Protein AF-A0A519V8I1-F1 (afdb_monomer)

Mean predicted aligned error: 12.18 Å

Radius of gyration: 24.88 Å; Cα contacts (8 Å, |Δi|>4): 79; chains: 1; bounding box: 63×45×82 Å

Solvent-accessible surface area (backbone atoms only — not comparable to full-atom values): 9719 Å² total; per-residue (Å²): 136,85,80,78,77,78,74,75,68,92,64,57,70,68,60,53,53,53,51,52,51,49,50,52,42,52,51,50,39,50,47,36,53,48,45,37,69,69,75,34,35,48,67,66,36,19,55,49,50,43,51,53,37,46,73,72,74,40,90,70,53,72,68,58,26,34,53,53,23,45,53,54,34,52,56,40,49,53,53,34,50,54,38,48,53,52,51,49,52,53,52,51,52,49,54,52,52,55,71,74,42,58,78,90,72,26,64,68,54,53,49,52,51,50,52,49,48,60,77,70,43,92,73,86,48,76,70,61,55,53,56,49,50,53,54,50,51,48,52,50,51,53,52,51,51,50,49,51,51,51,52,53,49,50,56,54,45,46,72,73,64,35,59,72,64,60,58,63,67,71,76,116

Nearest PDB structures (foldseek):
  6njs-assembly1_A  TM=4.923E-01  e=2.570E+00  Homo sapiens
  6nuq-assembly1_A  TM=5.399E-01  e=5.119E+00  Homo sapiens

Foldseek 3Di:
DDDPPPPPPPDDPVVVVLVVLLVVLVVLLVVLVVCLVPVLDLVVQLVVQQVVCVVVVHHDDSVVSSVVSVVVSVVSVVVSLVSLVVLVVSLVVVVVVLVVDDPVPRLVVVLVVLVCCVVVDPDPDVVSVVVNVVSVVVVVVVVVSVVVSVVSVVVVVCVVVVVVVVVVVVPD

pLDDT: mean 76.87, std 16.05, range [39.03, 94.69]

Sequence (172 aa):
MQVIRKVSKKNSANIRLWHWLNAIIITGSLLTVLVNATLFDKKENTDFITQELKNAGAVVSNAQAREVAHSFEDKIWDLHVYLGYFLIALFLYRLCLEMFQRTDQKFYNKLKHTFKVYFSVKRKTSANKKDLLIKLLYLLFYGLLFVMAATGMSIKFDEEFGISKSISHSIK

Structure (mmCIF, N/CA/C/O backbone):
data_AF-A0A519V8I1-F1
#
_entry.id   AF-A0A519V8I1-F1
#
loop_
_atom_site.group_PDB
_atom_site.id
_atom_site.ty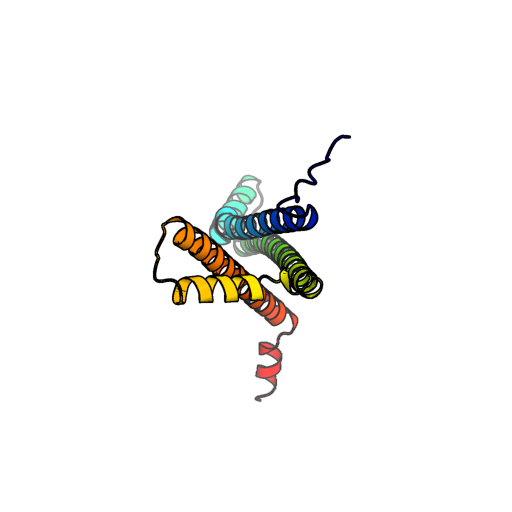pe_symbol
_atom_site.label_atom_id
_atom_site.label_alt_id
_atom_site.label_comp_id
_atom_site.label_asym_id
_atom_site.label_entity_id
_atom_site.label_seq_id
_atom_site.pdbx_PDB_ins_code
_atom_site.Cartn_x
_atom_site.Cartn_y
_atom_site.Cartn_z
_atom_site.occupancy
_atom_site.B_iso_or_equiv
_atom_site.auth_seq_id
_atom_site.auth_comp_id
_atom_site.auth_asym_id
_atom_site.auth_atom_id
_atom_site.pdbx_PDB_model_num
ATOM 1 N N . MET A 1 1 ? 0.979 6.351 -54.342 1.00 39.12 1 MET A N 1
ATOM 2 C CA . MET A 1 1 ? 1.768 5.467 -53.455 1.00 39.12 1 MET A CA 1
ATOM 3 C C . MET A 1 1 ? 1.856 6.126 -52.079 1.00 39.12 1 MET A C 1
ATOM 5 O O . MET A 1 1 ? 2.675 7.012 -51.882 1.00 39.12 1 MET A O 1
ATOM 9 N N . GLN A 1 2 ? 0.925 5.814 -51.170 1.00 39.03 2 GLN A N 1
ATOM 10 C CA . GLN A 1 2 ? 0.892 6.438 -49.842 1.00 39.03 2 GLN A CA 1
ATOM 11 C C . GLN A 1 2 ? 1.872 5.724 -48.909 1.00 39.03 2 GLN A C 1
ATOM 13 O O . GLN A 1 2 ? 1.688 4.560 -48.561 1.00 39.03 2 GLN A O 1
ATOM 18 N N . VAL A 1 3 ? 2.928 6.431 -48.512 1.00 49.66 3 VAL A N 1
ATOM 19 C CA . VAL A 1 3 ? 3.856 5.986 -47.472 1.00 49.66 3 VAL A CA 1
ATOM 20 C C . VAL A 1 3 ? 3.131 6.113 -46.135 1.00 49.66 3 VAL A C 1
ATOM 22 O O . VAL A 1 3 ? 3.089 7.185 -45.532 1.00 49.66 3 VAL A O 1
ATOM 25 N N . ILE A 1 4 ? 2.526 5.017 -45.675 1.00 51.28 4 ILE A N 1
ATOM 26 C CA . ILE A 1 4 ? 1.960 4.925 -44.330 1.00 51.28 4 ILE A CA 1
ATOM 27 C C . ILE A 1 4 ? 3.130 5.042 -43.347 1.00 51.28 4 ILE A C 1
ATOM 29 O O . ILE A 1 4 ? 3.836 4.072 -43.065 1.00 51.28 4 ILE A O 1
ATOM 33 N N . ARG A 1 5 ? 3.358 6.249 -42.815 1.00 46.44 5 ARG A N 1
ATOM 34 C CA . ARG A 1 5 ? 4.210 6.447 -41.640 1.00 46.44 5 ARG A CA 1
ATOM 35 C C . ARG A 1 5 ? 3.585 5.655 -40.496 1.00 46.44 5 ARG A C 1
ATOM 37 O O . ARG A 1 5 ? 2.624 6.099 -39.874 1.00 46.44 5 ARG A O 1
ATOM 44 N N . LYS A 1 6 ? 4.140 4.478 -40.208 1.00 47.03 6 LYS A N 1
ATOM 45 C CA . LYS A 1 6 ? 3.843 3.716 -38.995 1.00 47.03 6 LYS A CA 1
ATOM 46 C C . LYS A 1 6 ? 4.318 4.554 -37.810 1.00 47.03 6 LYS A C 1
ATOM 48 O O . LYS A 1 6 ? 5.480 4.492 -37.418 1.00 47.03 6 LYS A O 1
ATOM 53 N N . VAL A 1 7 ? 3.428 5.392 -37.280 1.00 49.75 7 VAL A N 1
ATOM 54 C CA . VAL A 1 7 ? 3.643 6.111 -36.026 1.00 49.75 7 VAL A CA 1
ATOM 55 C C . VAL A 1 7 ? 3.875 5.038 -34.971 1.00 49.75 7 VAL A C 1
ATOM 57 O O . VAL A 1 7 ? 2.955 4.325 -34.574 1.00 49.75 7 VAL A O 1
ATOM 60 N N . SER A 1 8 ? 5.134 4.864 -34.579 1.00 47.50 8 SER A N 1
ATOM 61 C CA . SER A 1 8 ? 5.521 4.031 -33.448 1.00 47.50 8 SER A CA 1
ATOM 62 C C . SER A 1 8 ? 4.698 4.495 -32.245 1.00 47.50 8 SER A C 1
ATOM 64 O O . SER A 1 8 ? 4.887 5.604 -31.740 1.00 47.50 8 SER A O 1
ATOM 66 N N . LYS A 1 9 ? 3.699 3.692 -31.844 1.00 51.22 9 LYS A N 1
ATOM 67 C CA . LYS A 1 9 ? 2.878 3.971 -30.663 1.00 51.22 9 LYS A CA 1
ATOM 68 C C . LYS A 1 9 ? 3.831 4.042 -29.477 1.00 51.22 9 LYS A C 1
ATOM 70 O O . LYS A 1 9 ? 4.365 3.029 -29.039 1.00 51.22 9 LYS A O 1
ATOM 75 N N . LYS A 1 10 ? 4.027 5.264 -28.978 1.00 54.38 10 LYS A N 1
ATOM 76 C CA . LYS A 1 10 ? 5.027 5.632 -27.969 1.00 54.38 10 LYS A CA 1
ATOM 77 C C . LYS A 1 10 ? 4.898 4.837 -26.659 1.00 54.38 10 LYS A C 1
ATOM 79 O O . LYS A 1 10 ? 5.863 4.793 -25.916 1.00 54.38 10 LYS A O 1
ATOM 84 N N . ASN A 1 11 ? 3.753 4.183 -26.413 1.00 58.34 11 ASN A N 1
ATOM 85 C CA . ASN A 1 11 ? 3.536 3.195 -25.352 1.00 58.34 11 ASN A CA 1
ATOM 86 C C . ASN A 1 11 ? 2.527 2.119 -25.804 1.00 58.34 11 ASN A C 1
ATOM 88 O O . ASN A 1 11 ? 1.493 2.447 -26.393 1.00 58.34 11 ASN A O 1
ATOM 92 N N . SER A 1 12 ? 2.801 0.844 -25.500 1.00 71.44 12 SER A N 1
ATOM 93 C CA . SER A 1 12 ? 1.857 -0.261 -25.740 1.00 71.44 12 SER A CA 1
ATOM 94 C C . SER A 1 12 ? 0.590 -0.093 -24.888 1.00 71.44 12 SER A C 1
ATOM 96 O O . SER A 1 12 ? 0.656 0.397 -23.758 1.00 71.44 12 SER A O 1
ATOM 98 N N . ALA A 1 13 ? -0.572 -0.496 -25.415 1.00 76.44 13 ALA A N 1
ATOM 99 C CA . ALA A 1 13 ? -1.844 -0.438 -24.689 1.00 76.44 13 ALA A CA 1
ATOM 100 C C . ALA A 1 13 ? -1.772 -1.188 -23.348 1.00 76.44 13 ALA A C 1
ATOM 102 O O . ALA A 1 13 ? -2.234 -0.662 -22.339 1.00 76.44 13 ALA A O 1
ATOM 103 N N . ASN A 1 14 ? -1.072 -2.325 -23.322 1.00 76.12 14 ASN A N 1
ATOM 104 C CA . ASN A 1 14 ? -0.903 -3.165 -22.135 1.00 76.12 14 ASN A CA 1
ATOM 105 C C . ASN A 1 14 ? -0.131 -2.448 -21.018 1.00 76.12 14 ASN A C 1
ATOM 107 O O . ASN A 1 14 ? -0.475 -2.575 -19.850 1.00 76.12 14 ASN A O 1
ATOM 111 N N . ILE A 1 15 ? 0.884 -1.649 -21.370 1.00 78.19 15 ILE A N 1
ATOM 112 C CA . ILE A 1 15 ? 1.676 -0.887 -20.390 1.00 78.19 15 ILE A CA 1
ATOM 113 C C . ILE A 1 15 ? 0.826 0.221 -19.763 1.00 78.19 15 ILE A C 1
ATOM 115 O O . ILE A 1 15 ? 0.929 0.472 -18.567 1.00 78.19 15 ILE A O 1
ATOM 119 N N . ARG A 1 16 ? -0.031 0.870 -20.561 1.00 83.12 16 ARG A N 1
ATOM 120 C CA . ARG A 1 16 ? -0.941 1.909 -20.062 1.00 83.12 16 ARG A CA 1
ATOM 121 C C . ARG A 1 16 ? -2.005 1.319 -19.145 1.00 83.12 16 ARG A C 1
ATOM 123 O O . ARG A 1 16 ? -2.211 1.861 -18.070 1.00 83.12 16 ARG A O 1
ATOM 130 N N . LEU A 1 17 ? -2.631 0.211 -19.548 1.00 86.12 17 LEU A N 1
ATOM 131 C CA . LEU A 1 17 ? -3.607 -0.502 -18.722 1.00 86.12 17 LEU A CA 1
ATOM 132 C C . LEU A 1 17 ? -2.989 -0.898 -17.377 1.00 86.12 17 LEU A C 1
ATOM 134 O O . LEU A 1 17 ? -3.530 -0.566 -16.331 1.00 86.12 17 LEU A O 1
ATOM 138 N N . TRP A 1 18 ? -1.814 -1.530 -17.412 1.00 86.75 18 TRP A N 1
ATOM 139 C CA . TRP A 1 18 ? -1.089 -1.915 -16.206 1.00 86.75 18 TRP A CA 1
ATOM 140 C C . TRP A 1 18 ? -0.783 -0.713 -15.301 1.00 86.75 18 TRP A C 1
ATOM 142 O O . TRP A 1 18 ? -0.988 -0.789 -14.093 1.00 86.75 18 TRP A O 1
ATOM 152 N N . HIS A 1 19 ? -0.342 0.412 -15.875 1.00 85.19 19 HIS A N 1
ATOM 153 C CA . HIS A 1 19 ? -0.058 1.625 -15.109 1.00 85.19 19 HIS A CA 1
ATOM 154 C C . HIS A 1 19 ? -1.311 2.199 -14.432 1.00 85.19 19 HIS A C 1
ATOM 156 O O . HIS A 1 19 ? -1.262 2.518 -13.248 1.00 85.19 19 HIS A O 1
ATOM 162 N N . TRP A 1 20 ? -2.434 2.280 -15.151 1.00 90.25 20 TRP A N 1
ATOM 163 C CA . TRP A 1 20 ? -3.701 2.756 -14.588 1.00 90.25 20 TRP A CA 1
ATOM 164 C C . TRP A 1 20 ? -4.248 1.824 -13.507 1.00 90.25 20 TRP A C 1
ATOM 166 O O . TRP A 1 20 ? -4.711 2.307 -12.481 1.00 90.25 20 TRP A O 1
ATOM 176 N N . LEU A 1 21 ? -4.132 0.506 -13.690 1.00 91.44 21 LEU A N 1
ATOM 177 C CA . LEU A 1 21 ? -4.493 -0.462 -12.653 1.00 91.44 21 LEU A CA 1
ATOM 178 C C . LEU A 1 21 ? -3.645 -0.269 -11.390 1.00 91.44 21 LEU A C 1
ATOM 180 O O . LEU A 1 21 ? -4.200 -0.217 -10.301 1.00 91.44 21 LEU A O 1
ATOM 184 N N . ASN A 1 22 ? -2.326 -0.081 -11.521 1.00 90.00 22 ASN A N 1
ATOM 185 C CA . ASN A 1 22 ? -1.473 0.222 -10.364 1.00 90.00 22 ASN A CA 1
ATOM 186 C C . ASN A 1 22 ? -1.902 1.517 -9.676 1.00 90.00 22 ASN A C 1
ATOM 188 O O . ASN A 1 22 ? -2.003 1.542 -8.456 1.00 90.00 22 ASN A O 1
ATOM 192 N N . ALA A 1 23 ? -2.178 2.574 -10.443 1.00 90.75 23 ALA A N 1
ATOM 193 C CA . ALA A 1 23 ? -2.618 3.847 -9.883 1.00 90.75 23 ALA A CA 1
ATOM 194 C C . ALA A 1 23 ? -3.907 3.687 -9.064 1.00 90.75 23 ALA A C 1
ATOM 196 O O . ALA A 1 23 ? -3.948 4.118 -7.918 1.00 90.75 23 ALA A O 1
ATOM 197 N N . ILE A 1 24 ? -4.918 3.001 -9.608 1.00 93.88 24 ILE A N 1
ATOM 198 C CA . ILE A 1 24 ? -6.188 2.740 -8.911 1.00 93.88 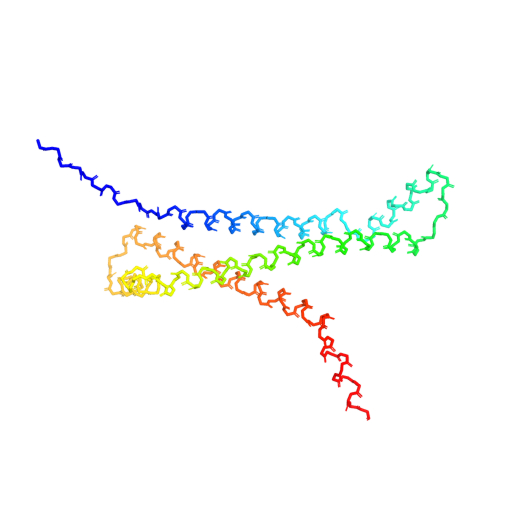24 ILE A CA 1
ATOM 199 C C . ILE A 1 24 ? -5.950 1.976 -7.607 1.00 93.88 24 ILE A C 1
ATOM 201 O O . ILE A 1 24 ? -6.502 2.339 -6.573 1.00 93.88 24 ILE A O 1
ATOM 205 N N . ILE A 1 25 ? -5.112 0.942 -7.641 1.00 93.69 25 ILE A N 1
ATOM 206 C CA . ILE A 1 25 ? -4.883 0.063 -6.491 1.00 93.69 25 ILE A CA 1
ATOM 207 C C . ILE A 1 25 ? -4.079 0.767 -5.403 1.00 93.69 25 ILE A C 1
ATOM 209 O O . ILE A 1 25 ? -4.431 0.666 -4.234 1.00 93.69 25 ILE A O 1
ATOM 213 N N . ILE A 1 26 ? -3.053 1.535 -5.771 1.00 90.94 26 ILE A N 1
ATOM 214 C CA . ILE A 1 26 ? -2.266 2.329 -4.820 1.00 90.94 26 ILE A CA 1
ATOM 215 C C . ILE A 1 26 ? -3.138 3.422 -4.201 1.00 90.94 26 ILE A C 1
ATOM 217 O O . ILE A 1 26 ? -3.131 3.594 -2.986 1.00 90.94 26 ILE A O 1
ATOM 221 N N . THR A 1 27 ? -3.925 4.138 -5.007 1.00 93.88 27 THR A N 1
ATOM 222 C CA . THR A 1 27 ? -4.851 5.154 -4.495 1.00 93.88 27 THR A CA 1
ATOM 223 C C . THR A 1 27 ? -5.901 4.536 -3.576 1.00 93.88 27 THR A C 1
ATOM 225 O O . THR A 1 27 ? -6.125 5.065 -2.492 1.00 93.88 27 THR A O 1
ATOM 228 N N . GLY A 1 28 ? -6.499 3.406 -3.959 1.00 94.12 28 GLY A N 1
ATOM 229 C CA . GLY A 1 28 ? -7.437 2.670 -3.112 1.00 94.12 28 GLY A CA 1
ATOM 230 C C . GLY A 1 28 ? -6.789 2.219 -1.805 1.00 94.12 28 GLY A C 1
ATOM 231 O O . GLY A 1 28 ? -7.350 2.435 -0.740 1.00 94.12 28 GLY A O 1
ATOM 232 N N . SER A 1 29 ? -5.570 1.683 -1.870 1.00 92.88 29 SER A N 1
ATOM 233 C CA . SER A 1 29 ? -4.813 1.227 -0.702 1.00 92.88 29 SER A CA 1
ATOM 234 C C . SER A 1 29 ? -4.468 2.365 0.259 1.00 92.88 29 SER A C 1
ATOM 236 O O . SER A 1 29 ? -4.482 2.154 1.468 1.00 92.88 29 SER A O 1
ATOM 238 N N . LEU A 1 30 ? -4.154 3.558 -0.251 1.00 93.56 30 LEU A N 1
ATOM 239 C CA . LEU A 1 30 ? -3.945 4.744 0.581 1.00 93.56 30 LEU A CA 1
ATOM 240 C C . LEU A 1 30 ? -5.263 5.223 1.191 1.00 93.56 30 LEU A C 1
ATOM 242 O O . LEU A 1 30 ? -5.300 5.580 2.366 1.00 93.56 30 LEU A O 1
ATOM 246 N N . LEU A 1 31 ? -6.348 5.197 0.413 1.00 94.69 31 LEU A N 1
ATOM 247 C CA . LEU A 1 31 ? -7.670 5.590 0.882 1.00 94.69 31 LEU A CA 1
ATOM 248 C C . LEU A 1 31 ? -8.149 4.692 2.025 1.00 94.69 31 LEU A C 1
ATOM 250 O O . LEU A 1 31 ? -8.668 5.221 2.997 1.00 94.69 31 LEU A O 1
ATOM 254 N N . THR A 1 32 ? -7.943 3.372 1.957 1.00 94.38 32 THR A N 1
ATOM 255 C CA . THR A 1 32 ? -8.342 2.469 3.050 1.00 94.38 32 THR A CA 1
ATOM 256 C C . THR A 1 32 ? -7.599 2.784 4.342 1.00 94.38 32 THR A C 1
ATOM 258 O O . THR A 1 32 ? -8.225 2.833 5.391 1.00 94.38 32 THR A O 1
ATOM 261 N N . VAL A 1 33 ? -6.292 3.063 4.280 1.00 91.75 33 VAL A N 1
ATOM 262 C CA . VAL A 1 33 ? -5.506 3.438 5.470 1.00 91.75 33 VAL A CA 1
ATOM 263 C C . VAL A 1 33 ? -5.972 4.777 6.036 1.00 91.75 33 VAL A C 1
ATOM 265 O O . VAL A 1 33 ? -6.115 4.908 7.248 1.00 91.75 33 VAL A O 1
ATOM 268 N N . LEU A 1 34 ? -6.247 5.758 5.173 1.00 93.88 34 LEU A N 1
ATOM 269 C CA . LEU A 1 34 ? -6.768 7.056 5.599 1.00 93.88 34 LEU A CA 1
ATOM 270 C C . LEU A 1 34 ? -8.138 6.918 6.255 1.00 93.88 34 LEU A C 1
ATOM 272 O O . LEU A 1 34 ? -8.327 7.418 7.352 1.00 93.88 34 LEU A O 1
ATOM 276 N N . VAL A 1 35 ? -9.063 6.208 5.610 1.00 92.50 35 VAL A N 1
ATOM 277 C CA . VAL A 1 35 ? -10.405 5.935 6.135 1.00 92.50 35 VAL A CA 1
ATOM 278 C C . VAL A 1 35 ? -10.325 5.203 7.471 1.00 92.50 35 VAL A C 1
ATOM 280 O O . VAL A 1 35 ? -11.039 5.566 8.400 1.00 92.50 35 VAL A O 1
ATOM 283 N N . ASN A 1 36 ? -9.428 4.225 7.600 1.00 89.94 36 ASN A N 1
ATOM 284 C CA . ASN A 1 36 ? -9.217 3.521 8.857 1.00 89.94 36 ASN A CA 1
ATOM 285 C C . ASN A 1 36 ? -8.745 4.464 9.971 1.00 89.94 36 ASN A C 1
ATOM 287 O O . ASN A 1 36 ? -9.273 4.436 11.075 1.00 89.94 36 ASN A O 1
ATOM 291 N N . ALA A 1 37 ? -7.776 5.327 9.662 1.00 88.12 37 ALA A N 1
ATOM 292 C CA . ALA A 1 37 ? -7.185 6.248 10.625 1.00 88.12 37 ALA A CA 1
ATOM 293 C C . ALA A 1 37 ? -8.080 7.448 10.982 1.00 88.12 37 ALA A C 1
ATOM 295 O O . ALA A 1 37 ? -7.856 8.060 12.021 1.00 88.12 37 ALA A O 1
ATOM 296 N N . THR A 1 38 ? -9.044 7.823 10.131 1.00 88.75 38 THR A N 1
ATOM 297 C CA . THR A 1 38 ? -9.894 9.007 10.354 1.00 88.75 38 THR A CA 1
ATOM 298 C C . THR A 1 38 ? -11.335 8.682 10.716 1.00 88.75 38 THR A C 1
ATOM 300 O O . THR A 1 38 ? -11.892 9.354 11.571 1.00 88.75 38 THR A O 1
ATOM 303 N N . LEU A 1 39 ? -11.961 7.697 10.067 1.00 86.12 39 LEU A N 1
ATOM 304 C CA . LEU A 1 39 ? -13.384 7.381 10.252 1.00 86.12 39 LEU A CA 1
ATOM 305 C C . LEU A 1 39 ? -13.614 6.164 11.147 1.00 86.12 39 LEU A C 1
ATOM 307 O O . LEU A 1 39 ? -14.707 5.996 11.681 1.00 86.12 39 LEU A O 1
ATOM 311 N N . PHE A 1 40 ? -12.612 5.296 11.285 1.00 87.38 40 PHE A N 1
ATOM 312 C CA . PHE A 1 40 ? -12.728 4.061 12.057 1.00 87.38 40 PHE A CA 1
ATOM 313 C C . PHE A 1 40 ? -11.804 4.020 13.274 1.00 87.38 40 PHE A C 1
ATOM 315 O O . PHE A 1 40 ? -11.497 2.940 13.772 1.00 87.38 40 PHE A O 1
ATOM 322 N N . ASP A 1 41 ? -11.428 5.188 13.808 1.00 87.44 41 ASP A N 1
ATOM 323 C CA . ASP A 1 41 ? -10.719 5.251 15.085 1.00 87.44 41 ASP A CA 1
ATOM 324 C C . ASP A 1 41 ? -11.548 4.585 16.193 1.00 87.44 41 ASP A C 1
ATOM 326 O O . ASP A 1 41 ? -12.713 4.924 16.426 1.00 87.44 41 ASP A O 1
ATOM 330 N N . LYS A 1 42 ? -10.935 3.628 16.902 1.00 83.44 42 LYS A N 1
ATOM 331 C CA . LYS A 1 42 ? -11.633 2.824 17.915 1.00 83.44 42 LYS A CA 1
ATOM 332 C C . LYS A 1 42 ? -12.265 3.684 18.994 1.00 83.44 42 LYS A C 1
ATOM 334 O O . LYS A 1 42 ? -13.331 3.324 19.481 1.00 83.44 42 LYS A O 1
ATOM 339 N N . LYS A 1 43 ? -11.602 4.751 19.443 1.00 83.62 43 LYS A N 1
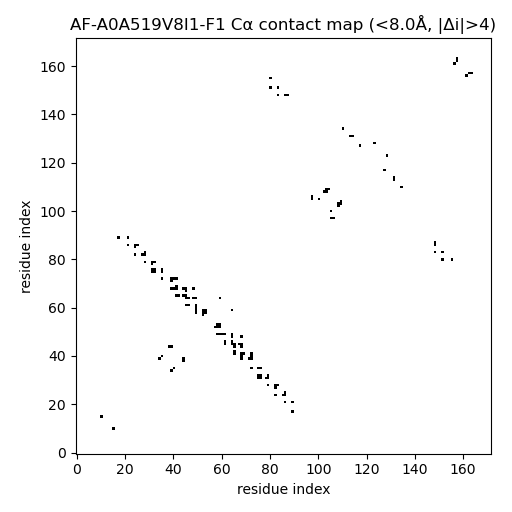ATOM 340 C CA . LYS A 1 43 ? -12.076 5.543 20.578 1.00 83.62 43 LYS A CA 1
ATOM 341 C C . LYS A 1 43 ? -13.280 6.377 20.162 1.00 83.62 43 LYS A C 1
ATOM 343 O O . LYS A 1 43 ? -14.325 6.259 20.797 1.00 83.62 43 LYS A O 1
ATOM 348 N N . GLU A 1 44 ? -13.149 7.139 19.082 1.00 86.88 44 GLU A N 1
ATOM 349 C CA . GLU A 1 44 ? -14.236 7.987 18.585 1.00 86.88 44 GLU A CA 1
ATOM 350 C C . GLU A 1 44 ? -15.464 7.153 18.198 1.00 86.88 44 GLU A C 1
ATOM 352 O O . GLU A 1 44 ? -16.580 7.477 18.607 1.00 86.88 44 GLU A O 1
ATOM 357 N N . ASN A 1 45 ? -15.270 6.013 17.523 1.00 88.19 45 ASN A N 1
ATOM 358 C CA . ASN A 1 45 ? -16.388 5.135 17.179 1.00 88.19 45 ASN A CA 1
ATOM 359 C C . ASN A 1 45 ? -17.000 4.419 18.383 1.00 88.19 45 ASN A C 1
ATOM 361 O O . ASN A 1 45 ? -18.207 4.198 18.386 1.00 88.19 45 ASN A O 1
ATOM 365 N N . THR A 1 46 ? -16.223 4.059 19.411 1.00 88.38 46 THR A N 1
ATOM 366 C CA . THR A 1 46 ? -16.796 3.459 20.632 1.00 88.38 46 THR A CA 1
ATOM 367 C C . THR A 1 46 ? -17.757 4.437 21.303 1.00 88.38 46 THR A C 1
ATOM 369 O O . THR A 1 46 ? -18.873 4.055 21.665 1.00 88.38 46 THR A O 1
ATOM 372 N N . ASP A 1 47 ? -17.345 5.699 21.437 1.00 89.44 47 ASP A N 1
ATOM 373 C CA . ASP A 1 47 ? -18.164 6.746 22.049 1.00 89.44 47 ASP A CA 1
ATOM 374 C C . ASP A 1 47 ? -19.412 7.027 21.197 1.00 89.44 47 ASP A C 1
ATOM 376 O O . ASP A 1 47 ? -20.523 7.060 21.731 1.00 89.44 47 ASP A O 1
ATOM 380 N N . PHE A 1 48 ? -19.252 7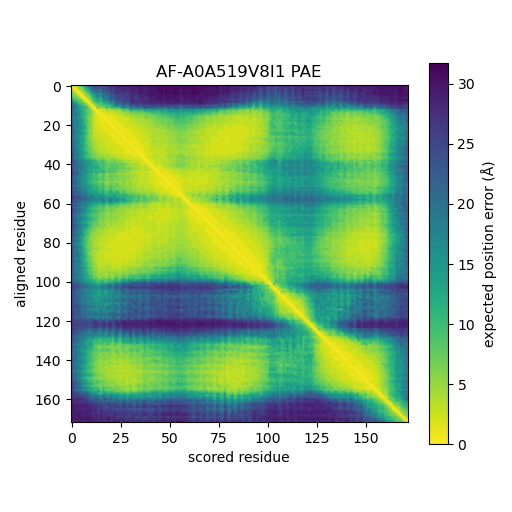.129 19.873 1.00 90.19 48 PHE A N 1
ATOM 381 C CA . PHE A 1 48 ? -20.355 7.316 18.927 1.00 90.19 48 PHE A CA 1
ATOM 382 C C . PHE A 1 48 ? -21.381 6.172 18.987 1.00 90.19 48 PHE A C 1
ATOM 384 O O . PHE A 1 48 ? -22.568 6.415 19.191 1.00 90.19 48 PHE A O 1
ATOM 391 N N . ILE A 1 49 ? -20.934 4.914 18.895 1.00 90.81 49 ILE A N 1
ATOM 392 C CA . ILE A 1 49 ? -21.806 3.727 18.953 1.00 90.81 49 ILE A CA 1
ATOM 393 C C . ILE A 1 49 ? -22.558 3.668 20.286 1.00 90.81 49 ILE A C 1
ATOM 395 O O . ILE A 1 49 ? -23.755 3.380 20.313 1.00 90.81 49 ILE A O 1
ATOM 399 N N . THR A 1 50 ? -21.876 3.958 21.397 1.00 90.50 50 THR A N 1
ATOM 400 C CA . THR A 1 50 ? -22.493 3.948 22.731 1.00 90.50 50 THR A CA 1
ATOM 401 C C . THR A 1 50 ? -23.582 5.014 22.848 1.00 90.50 50 THR A C 1
ATOM 403 O O . THR A 1 50 ? -24.656 4.738 23.385 1.00 90.50 50 THR A O 1
ATOM 406 N N . GLN A 1 51 ? -23.332 6.225 22.339 1.00 92.19 51 GLN A N 1
ATOM 407 C CA . GLN A 1 51 ? -24.308 7.317 22.349 1.00 92.19 51 GLN A CA 1
ATOM 408 C C . GLN A 1 51 ? -25.522 7.012 21.469 1.00 92.19 51 GLN A C 1
ATOM 410 O O . GLN A 1 51 ? -26.651 7.151 21.936 1.00 92.19 51 GLN A O 1
ATOM 415 N N . GLU A 1 52 ? -25.308 6.539 20.242 1.00 92.25 52 GLU A N 1
ATOM 416 C CA . GLU A 1 52 ? -26.395 6.217 19.314 1.00 92.25 52 GLU A CA 1
ATOM 417 C C . GLU A 1 52 ? -27.274 5.072 19.827 1.00 92.25 52 GLU A C 1
ATOM 419 O O . GLU A 1 52 ? -28.502 5.162 19.794 1.00 92.25 52 GLU A O 1
ATOM 424 N N . LEU A 1 53 ? -26.674 4.021 20.395 1.00 91.69 53 LEU A N 1
ATOM 425 C CA . LEU A 1 53 ? -27.438 2.922 20.990 1.00 91.69 53 LEU A CA 1
ATOM 426 C C . LEU A 1 53 ? -28.218 3.379 22.225 1.00 91.69 53 LEU A C 1
ATOM 428 O O . LEU A 1 53 ? -29.387 3.017 22.369 1.00 91.69 53 LEU A O 1
ATOM 432 N N . LYS A 1 54 ? -27.628 4.242 23.062 1.00 91.94 54 LYS A N 1
ATOM 433 C CA . LYS A 1 54 ? -28.325 4.847 24.203 1.00 91.94 54 LYS A CA 1
ATOM 434 C C . LYS A 1 54 ? -29.513 5.701 23.755 1.00 91.94 54 LYS A C 1
ATOM 436 O O . LYS A 1 54 ? -30.578 5.608 24.364 1.00 91.94 54 LYS A O 1
ATOM 441 N N . ASN A 1 55 ? -29.361 6.481 22.684 1.00 92.50 55 ASN A N 1
ATOM 442 C CA . ASN A 1 55 ? -30.441 7.276 22.089 1.00 92.50 55 ASN A CA 1
ATOM 443 C C . ASN A 1 55 ? -31.561 6.389 21.522 1.00 92.50 55 ASN A C 1
ATOM 445 O O . ASN A 1 55 ? -32.734 6.738 21.625 1.00 92.50 55 ASN A O 1
ATOM 449 N N . ALA A 1 56 ? -31.214 5.214 20.991 1.00 91.62 56 ALA A N 1
ATOM 450 C CA . ALA A 1 56 ? -32.161 4.203 20.523 1.00 91.62 56 ALA A CA 1
ATOM 451 C C . ALA A 1 56 ? -32.816 3.380 21.657 1.00 91.62 56 ALA A C 1
ATOM 453 O O . ALA A 1 56 ? -33.602 2.474 21.383 1.00 91.62 56 ALA A O 1
ATOM 454 N N . GLY A 1 57 ? -32.509 3.673 22.927 1.00 90.94 57 GLY A N 1
ATOM 455 C CA . GLY A 1 57 ? -33.060 2.973 24.092 1.00 90.94 57 GLY A CA 1
ATOM 456 C C . GLY A 1 57 ? -32.347 1.665 24.451 1.00 90.94 57 GLY A C 1
ATOM 457 O O . GLY A 1 57 ? -32.804 0.950 25.343 1.00 90.94 57 GLY A O 1
ATOM 458 N N . ALA A 1 58 ? -31.226 1.348 23.799 1.00 89.50 58 ALA A N 1
ATOM 459 C CA . ALA A 1 58 ? -30.391 0.196 24.113 1.00 89.50 58 ALA A CA 1
ATOM 460 C C . ALA A 1 58 ? -29.241 0.598 25.050 1.00 89.50 58 ALA A C 1
ATOM 462 O O . ALA A 1 58 ? -28.498 1.543 24.793 1.00 89.50 58 ALA A O 1
ATOM 463 N N . VAL A 1 59 ? -29.056 -0.144 26.142 1.00 86.88 59 VAL A N 1
ATOM 464 C CA . VAL A 1 59 ? -27.911 0.052 27.040 1.00 86.88 59 VAL A CA 1
ATOM 465 C C . VAL A 1 59 ? -26.841 -0.965 26.679 1.00 86.88 59 VAL A C 1
ATOM 467 O O . VAL A 1 59 ? -27.016 -2.161 26.903 1.00 86.88 59 VAL A O 1
ATOM 470 N N . VAL A 1 60 ? -25.730 -0.484 26.130 1.00 88.31 60 VAL A N 1
ATOM 471 C CA . VAL A 1 60 ? -24.535 -1.294 25.883 1.00 88.31 60 VAL A CA 1
ATOM 472 C C . VAL A 1 60 ? -23.403 -0.867 26.802 1.00 88.31 60 VAL A C 1
ATOM 474 O O . VAL A 1 60 ? -23.268 0.304 27.155 1.00 88.31 60 VAL A O 1
ATOM 477 N N . SER A 1 61 ? -22.581 -1.830 27.208 1.00 90.31 61 SER A N 1
ATOM 478 C CA . SER A 1 61 ? -21.331 -1.529 27.899 1.00 90.31 61 SER A CA 1
ATOM 479 C C . SER A 1 61 ? -20.300 -0.953 26.923 1.00 90.31 61 SER A C 1
ATOM 481 O O . SER A 1 61 ? -20.287 -1.295 25.739 1.00 90.31 61 SER A O 1
ATOM 483 N N . ASN A 1 62 ? -19.365 -0.150 27.438 1.00 87.25 62 ASN A N 1
ATOM 484 C CA . ASN A 1 62 ? -18.229 0.345 26.651 1.00 87.25 62 ASN A CA 1
ATOM 485 C C . ASN A 1 62 ? -17.410 -0.795 26.020 1.00 87.25 62 ASN A C 1
ATOM 487 O O . ASN A 1 62 ? -16.855 -0.625 24.940 1.00 87.25 62 ASN A O 1
ATOM 491 N N . ALA A 1 63 ? -17.338 -1.962 26.675 1.00 88.81 63 ALA A N 1
ATOM 492 C CA . ALA A 1 63 ? -16.653 -3.131 26.128 1.00 88.81 63 ALA A CA 1
ATOM 493 C C . ALA A 1 63 ? -17.343 -3.644 24.853 1.00 88.81 63 ALA A C 1
ATOM 495 O O . ALA A 1 63 ? -16.680 -3.835 23.839 1.00 88.81 63 ALA A O 1
ATOM 496 N N . GLN A 1 64 ? -18.673 -3.773 24.874 1.00 89.69 64 GLN A N 1
ATOM 497 C CA . GLN A 1 64 ? -19.452 -4.210 23.709 1.00 89.69 64 GLN A CA 1
ATOM 498 C C . GLN A 1 64 ? -19.372 -3.201 22.558 1.00 89.69 64 GLN A C 1
ATOM 500 O O . GLN A 1 64 ? -19.163 -3.586 21.412 1.00 89.69 64 GLN A O 1
ATOM 505 N N . ALA A 1 65 ? -19.485 -1.901 22.848 1.00 89.69 65 ALA A N 1
ATOM 506 C CA . ALA A 1 65 ? -19.348 -0.867 21.823 1.00 89.69 65 ALA A CA 1
ATOM 507 C C . ALA A 1 65 ? -17.943 -0.857 21.197 1.00 89.69 65 ALA A C 1
ATOM 509 O O . ALA A 1 65 ? -17.802 -0.682 19.986 1.00 89.69 65 ALA A O 1
ATOM 510 N N . ARG A 1 66 ? -16.905 -1.120 22.001 1.00 90.31 66 ARG A N 1
ATOM 511 C CA . ARG A 1 66 ? -15.522 -1.231 21.529 1.00 90.31 66 ARG A CA 1
ATOM 512 C C . ARG A 1 66 ? -15.302 -2.439 20.627 1.00 90.31 66 ARG A C 1
ATOM 514 O O . ARG A 1 66 ? -14.576 -2.316 19.646 1.00 90.31 66 ARG A O 1
ATOM 521 N N . GLU A 1 67 ? -15.904 -3.584 20.932 1.00 91.12 67 GLU A N 1
ATOM 522 C CA . GLU A 1 67 ? -15.843 -4.766 20.062 1.00 91.12 67 GLU A CA 1
ATOM 523 C C . GLU A 1 67 ? -16.461 -4.482 18.688 1.00 91.12 67 GLU A C 1
ATOM 525 O O . GLU A 1 67 ? -15.872 -4.818 17.660 1.00 91.12 67 GLU A O 1
ATOM 530 N N . VAL A 1 68 ? -17.599 -3.782 18.652 1.00 90.31 68 VAL A N 1
ATOM 531 C CA . VAL A 1 68 ? -18.231 -3.366 17.391 1.00 90.31 68 VAL A CA 1
ATOM 532 C C . VAL A 1 68 ? -17.345 -2.375 16.630 1.00 90.31 68 VAL A C 1
ATOM 534 O O . VAL A 1 68 ? -17.118 -2.560 15.435 1.00 90.31 68 VAL A O 1
ATOM 537 N N . ALA A 1 69 ? -16.795 -1.362 17.311 1.00 90.50 69 ALA A N 1
ATOM 538 C CA . ALA A 1 69 ? -15.860 -0.410 16.709 1.00 90.50 69 ALA A CA 1
ATOM 539 C C . ALA A 1 69 ? -14.631 -1.118 16.113 1.00 90.50 69 ALA A C 1
ATOM 541 O O . ALA A 1 69 ? -14.220 -0.811 14.996 1.00 90.50 69 ALA A O 1
ATOM 542 N N . HIS A 1 70 ? -14.086 -2.108 16.825 1.00 90.25 70 HIS A N 1
ATOM 543 C CA . HIS A 1 70 ? -12.953 -2.899 16.353 1.00 90.25 70 HIS A CA 1
ATOM 544 C C . HIS A 1 70 ? -13.299 -3.726 15.109 1.00 90.25 70 HIS A C 1
ATOM 546 O O . HIS A 1 70 ? -12.498 -3.774 14.181 1.00 90.25 70 HIS A O 1
ATOM 552 N N . SER A 1 71 ? -14.504 -4.298 15.035 1.00 90.38 71 SER A N 1
ATOM 553 C CA . SER A 1 71 ? -14.937 -5.059 13.857 1.00 90.38 71 SER A CA 1
ATOM 554 C C . SER A 1 71 ? -14.994 -4.208 12.582 1.00 90.38 71 SER A C 1
ATOM 556 O O . SER A 1 71 ? -14.757 -4.724 11.487 1.00 90.38 71 SER A O 1
ATOM 558 N N . PHE A 1 72 ? -15.294 -2.908 12.690 1.00 89.69 72 PHE A N 1
ATOM 559 C CA . PHE A 1 72 ? -15.241 -2.009 11.535 1.00 89.69 72 PHE A CA 1
ATOM 560 C C . PHE A 1 72 ? -13.809 -1.774 11.043 1.00 89.69 72 PHE A C 1
ATOM 562 O O . PHE A 1 72 ? -13.576 -1.844 9.836 1.00 89.69 72 PHE A O 1
ATOM 569 N N . GLU A 1 73 ? -12.864 -1.551 11.959 1.00 88.50 73 GLU A N 1
ATOM 570 C CA . GLU A 1 73 ? -11.432 -1.454 11.638 1.00 88.50 73 GLU A CA 1
ATOM 571 C C . GLU A 1 73 ? -10.941 -2.726 10.937 1.00 88.50 73 GLU A C 1
ATOM 573 O O . GLU A 1 73 ? -10.339 -2.647 9.865 1.00 88.50 73 GLU A O 1
ATOM 578 N N . ASP A 1 74 ? -11.285 -3.898 11.474 1.00 89.75 74 ASP A N 1
ATOM 579 C CA . ASP A 1 74 ? -10.860 -5.188 10.924 1.00 89.75 74 ASP A CA 1
ATOM 580 C C . ASP A 1 74 ? -11.357 -5.379 9.483 1.00 89.75 74 ASP A C 1
ATOM 582 O O . ASP A 1 74 ? -10.606 -5.800 8.606 1.00 89.75 74 ASP A O 1
ATOM 586 N N . LYS A 1 75 ? -12.600 -4.977 9.184 1.00 91.81 75 LYS A N 1
ATOM 587 C CA . LYS A 1 75 ? -13.151 -5.048 7.818 1.00 91.81 75 LYS A CA 1
ATOM 588 C C . LYS A 1 75 ? -12.394 -4.166 6.823 1.00 91.81 75 LYS A C 1
ATOM 590 O O . LYS A 1 75 ? -12.233 -4.551 5.662 1.00 91.81 75 LYS A O 1
ATOM 595 N N . ILE A 1 76 ? -11.960 -2.974 7.234 1.00 92.94 76 ILE A N 1
ATOM 596 C CA . ILE A 1 76 ? -11.183 -2.071 6.370 1.00 92.94 76 ILE A CA 1
ATOM 597 C C . ILE A 1 76 ? -9.747 -2.571 6.219 1.00 92.94 76 ILE A C 1
ATOM 599 O O . ILE A 1 76 ? -9.185 -2.488 5.122 1.00 92.94 76 ILE A O 1
ATOM 603 N N . TRP A 1 77 ? -9.172 -3.125 7.284 1.00 90.75 77 TRP A N 1
ATOM 604 C CA . TRP A 1 77 ? -7.879 -3.794 7.246 1.00 90.75 77 TRP A CA 1
ATOM 605 C C . TRP A 1 77 ? -7.884 -4.973 6.267 1.00 90.75 77 TRP A C 1
ATOM 607 O O . TRP A 1 77 ? -7.020 -5.036 5.394 1.00 90.75 77 TRP A O 1
ATOM 617 N N . ASP A 1 78 ? -8.900 -5.836 6.307 1.00 91.69 78 ASP A N 1
ATOM 618 C CA . ASP A 1 78 ? -9.053 -6.948 5.362 1.00 91.69 78 ASP A CA 1
ATOM 619 C C . ASP A 1 78 ? -9.117 -6.454 3.910 1.00 91.69 78 ASP A C 1
ATOM 621 O O . ASP A 1 78 ? -8.431 -6.978 3.027 1.00 91.69 78 ASP A O 1
ATOM 625 N N . LEU A 1 79 ? -9.883 -5.388 3.651 1.00 93.56 79 LEU A N 1
ATOM 626 C CA . LEU A 1 79 ? -9.928 -4.757 2.331 1.00 93.56 79 LEU A CA 1
ATOM 627 C C . LEU A 1 79 ? -8.546 -4.240 1.899 1.00 93.56 79 LEU A C 1
ATOM 629 O O . LEU A 1 79 ? -8.150 -4.430 0.746 1.00 93.56 79 LEU A O 1
ATOM 633 N N . HIS A 1 80 ? -7.800 -3.611 2.809 1.00 93.56 80 HIS A N 1
ATOM 634 C CA . HIS A 1 80 ? -6.437 -3.156 2.547 1.00 93.56 80 HIS A CA 1
ATOM 635 C C . HIS A 1 80 ? -5.503 -4.327 2.203 1.00 93.56 80 HIS A C 1
ATOM 637 O O . HIS A 1 80 ? -4.737 -4.235 1.242 1.00 93.56 80 HIS A O 1
ATOM 643 N N . VAL A 1 81 ? -5.612 -5.451 2.916 1.00 91.44 81 VAL A N 1
ATOM 644 C CA . VAL A 1 81 ? -4.847 -6.676 2.639 1.00 91.44 81 VAL A CA 1
ATOM 645 C C . VAL A 1 81 ? -5.170 -7.221 1.242 1.00 91.44 81 VAL A C 1
ATOM 647 O O . VAL A 1 81 ? -4.249 -7.522 0.479 1.00 91.44 81 VAL A O 1
ATOM 650 N N . TYR A 1 82 ? -6.446 -7.267 0.839 1.00 92.62 82 TYR A N 1
ATOM 651 C CA . TYR A 1 82 ? -6.829 -7.686 -0.517 1.00 92.62 82 TYR A CA 1
ATOM 652 C C . TYR A 1 82 ? -6.242 -6.781 -1.608 1.00 92.62 82 TYR A C 1
ATOM 654 O O . TYR A 1 82 ? -5.744 -7.275 -2.626 1.00 92.62 82 TYR A O 1
ATOM 662 N N . LEU A 1 83 ? -6.251 -5.461 -1.396 1.00 92.75 83 LEU A N 1
ATOM 663 C CA . LEU A 1 83 ? -5.595 -4.514 -2.302 1.00 92.75 83 LEU A CA 1
ATOM 664 C C . LEU A 1 83 ? -4.079 -4.747 -2.355 1.00 92.75 83 LEU A C 1
ATOM 666 O O . LEU A 1 83 ? -3.493 -4.688 -3.438 1.00 92.75 83 LEU A O 1
ATOM 670 N N . GLY A 1 84 ? -3.460 -5.085 -1.222 1.00 91.31 84 GLY A N 1
ATOM 671 C CA . GLY A 1 84 ? -2.061 -5.494 -1.130 1.00 91.31 84 GLY A CA 1
ATOM 672 C C . GLY A 1 84 ? -1.743 -6.723 -1.985 1.00 91.31 84 GLY A C 1
ATOM 673 O O . GLY A 1 84 ? -0.803 -6.688 -2.782 1.00 91.31 84 GLY A O 1
ATOM 674 N N . TYR A 1 85 ? -2.551 -7.786 -1.916 1.00 91.25 85 TYR A N 1
ATOM 675 C CA . TYR A 1 85 ? -2.366 -8.965 -2.773 1.00 91.25 85 TYR A CA 1
ATOM 676 C C . TYR A 1 85 ? -2.473 -8.628 -4.260 1.00 91.25 85 TYR A C 1
ATOM 678 O O . TYR A 1 85 ? -1.660 -9.091 -5.065 1.00 91.25 85 TYR A O 1
ATOM 686 N N . PHE A 1 86 ? -3.432 -7.781 -4.635 1.00 92.44 86 PHE A N 1
ATOM 687 C CA . PHE A 1 86 ? -3.574 -7.350 -6.020 1.00 92.44 86 PHE A CA 1
ATOM 688 C C . PHE A 1 86 ? -2.380 -6.501 -6.482 1.00 92.44 86 PHE A C 1
ATOM 690 O O . PHE A 1 86 ? -1.901 -6.659 -7.608 1.00 92.44 86 PHE A O 1
ATOM 697 N N . LEU A 1 87 ? -1.843 -5.645 -5.607 1.00 91.25 87 LEU A N 1
ATOM 698 C CA . LEU A 1 87 ? -0.634 -4.867 -5.871 1.00 91.25 87 LEU A CA 1
ATOM 699 C C . LEU A 1 87 ? 0.581 -5.776 -6.102 1.00 91.25 87 LEU A C 1
ATOM 701 O O . LEU A 1 87 ? 1.324 -5.571 -7.062 1.00 91.25 87 LEU A O 1
ATOM 705 N N . ILE A 1 88 ? 0.755 -6.814 -5.280 1.00 90.50 88 ILE A N 1
ATOM 706 C CA . ILE A 1 88 ? 1.823 -7.812 -5.440 1.00 90.50 88 ILE A CA 1
ATOM 707 C C . ILE A 1 88 ? 1.664 -8.561 -6.764 1.00 90.50 88 ILE A C 1
ATOM 709 O O . ILE A 1 88 ? 2.630 -8.680 -7.518 1.00 90.50 88 ILE A O 1
ATOM 713 N N . ALA A 1 89 ? 0.451 -9.004 -7.102 1.00 90.56 89 ALA A N 1
ATOM 714 C CA . ALA A 1 89 ? 0.177 -9.665 -8.375 1.00 90.56 89 ALA A CA 1
ATOM 715 C C . ALA A 1 89 ? 0.511 -8.758 -9.575 1.00 90.56 89 ALA A C 1
ATOM 717 O O . ALA A 1 89 ? 1.169 -9.193 -10.523 1.00 90.56 89 ALA A O 1
ATOM 718 N N . LEU A 1 90 ? 0.134 -7.475 -9.521 1.00 88.81 90 LEU A N 1
ATOM 719 C CA . LEU A 1 90 ? 0.483 -6.486 -10.544 1.00 88.81 90 LEU A CA 1
ATOM 720 C C . LEU A 1 90 ? 1.994 -6.242 -10.633 1.00 88.81 90 LEU A C 1
ATOM 722 O O . LEU A 1 90 ? 2.518 -6.081 -11.741 1.00 88.81 90 LEU A O 1
ATOM 726 N N . PHE A 1 91 ? 2.696 -6.209 -9.501 1.00 86.25 91 PHE A N 1
ATOM 727 C CA . PHE A 1 91 ? 4.145 -6.040 -9.444 1.00 86.25 91 PHE A CA 1
ATOM 728 C C . PHE A 1 91 ? 4.885 -7.257 -10.021 1.00 86.25 91 PHE A C 1
ATOM 730 O O . PHE A 1 91 ? 5.789 -7.099 -10.842 1.00 86.25 91 PHE A O 1
ATOM 737 N N . LEU A 1 92 ? 4.455 -8.478 -9.694 1.00 86.56 92 LEU A N 1
ATOM 738 C CA . LEU A 1 92 ? 4.989 -9.709 -10.284 1.00 86.56 92 LEU A CA 1
ATOM 739 C C . LEU A 1 92 ? 4.708 -9.780 -11.784 1.00 86.56 92 LEU A C 1
ATOM 741 O O . LEU A 1 92 ? 5.616 -10.041 -12.570 1.00 86.56 92 LEU A O 1
ATOM 745 N N . TYR A 1 93 ? 3.489 -9.442 -12.209 1.00 85.94 93 TYR A N 1
ATOM 746 C CA . TYR A 1 93 ? 3.156 -9.336 -13.627 1.00 85.94 93 TYR A CA 1
ATOM 747 C C . TYR A 1 93 ? 4.077 -8.339 -14.352 1.00 85.94 93 TYR A C 1
ATOM 749 O O . TYR A 1 93 ? 4.515 -8.595 -15.476 1.00 85.94 93 TYR A O 1
ATOM 757 N N . ARG A 1 94 ? 4.448 -7.227 -13.702 1.00 83.12 94 ARG A N 1
ATOM 758 C CA . ARG A 1 94 ? 5.412 -6.263 -14.249 1.00 83.12 94 ARG A CA 1
ATOM 759 C C . ARG A 1 94 ? 6.808 -6.852 -14.403 1.00 83.12 94 ARG A C 1
ATOM 761 O O . ARG A 1 94 ? 7.428 -6.631 -15.443 1.00 83.12 94 ARG A O 1
ATOM 768 N N . LEU A 1 95 ? 7.289 -7.578 -13.398 1.00 81.50 95 LEU A N 1
ATOM 769 C CA . LEU A 1 95 ? 8.575 -8.275 -13.445 1.00 81.50 95 LEU A CA 1
ATOM 770 C C . LEU A 1 95 ? 8.598 -9.305 -14.581 1.00 81.50 95 LEU A C 1
ATOM 772 O O . LEU A 1 95 ? 9.539 -9.314 -15.373 1.00 81.50 95 LEU A O 1
ATOM 776 N N . CYS A 1 96 ? 7.530 -10.093 -14.740 1.00 82.25 96 CYS A N 1
ATOM 777 C CA . CYS A 1 96 ? 7.391 -11.031 -15.851 1.00 82.25 96 CYS A CA 1
ATOM 778 C C . CYS A 1 96 ? 7.447 -10.310 -17.206 1.00 82.25 96 CYS A C 1
ATOM 780 O O . CYS A 1 96 ? 8.233 -10.695 -18.070 1.00 82.25 96 CYS A O 1
ATOM 782 N N . LEU A 1 97 ? 6.680 -9.229 -17.397 1.00 76.50 97 LEU A N 1
ATOM 783 C CA . LEU A 1 97 ? 6.719 -8.451 -18.642 1.00 76.50 97 LEU A CA 1
ATOM 784 C C . LEU A 1 97 ? 8.128 -7.935 -18.969 1.00 76.50 97 LEU A C 1
ATOM 786 O O . LEU A 1 97 ? 8.532 -7.976 -20.129 1.00 76.50 97 LEU A O 1
ATOM 790 N N . GLU A 1 98 ? 8.884 -7.477 -17.971 1.00 72.94 98 GLU A N 1
ATOM 791 C CA . GLU A 1 98 ? 10.265 -7.010 -18.144 1.00 72.94 98 GLU A CA 1
ATOM 792 C C . GLU A 1 98 ? 11.205 -8.146 -18.603 1.00 72.94 98 GLU A C 1
ATOM 794 O O . GLU A 1 98 ? 12.103 -7.921 -19.420 1.00 72.94 98 GLU A O 1
ATOM 799 N N . MET A 1 99 ? 10.978 -9.384 -18.145 1.00 71.56 99 MET A N 1
ATOM 800 C CA . MET A 1 99 ? 11.737 -10.561 -18.588 1.00 71.56 99 MET A CA 1
ATOM 801 C C . MET A 1 99 ? 11.444 -10.937 -20.047 1.00 71.56 99 MET A C 1
ATOM 803 O O . MET A 1 99 ? 12.373 -11.297 -20.773 1.00 71.56 99 MET A O 1
ATOM 807 N N . PHE A 1 100 ? 10.189 -10.804 -20.491 1.00 68.94 100 PHE A N 1
ATOM 808 C CA . PHE A 1 100 ? 9.759 -11.122 -21.861 1.00 68.94 100 PHE A CA 1
ATOM 809 C C . PHE A 1 100 ? 9.974 -9.978 -22.874 1.00 68.94 100 PHE A C 1
ATOM 811 O O . PHE A 1 100 ? 9.821 -10.183 -24.080 1.00 68.94 100 PHE A O 1
ATOM 818 N N . GLN A 1 101 ? 10.348 -8.771 -22.435 1.00 62.78 101 GLN A N 1
ATOM 819 C CA . GLN A 1 101 ? 10.697 -7.671 -23.341 1.00 62.78 101 GLN A CA 1
ATOM 820 C C . GLN A 1 101 ? 12.073 -7.887 -24.004 1.00 62.78 101 GLN A C 1
ATOM 822 O O . GLN A 1 101 ? 13.041 -8.297 -23.357 1.00 62.78 101 GLN A O 1
ATOM 827 N N . ARG A 1 102 ? 12.181 -7.572 -25.311 1.00 52.91 102 ARG A N 1
ATOM 828 C CA . ARG A 1 102 ? 13.453 -7.655 -26.063 1.00 52.91 102 ARG A CA 1
ATOM 829 C C . ARG A 1 102 ? 14.552 -6.846 -25.356 1.00 52.91 102 ARG A C 1
ATOM 831 O O . ARG A 1 102 ? 14.297 -5.774 -24.804 1.00 52.91 102 ARG A O 1
ATOM 838 N N . THR A 1 103 ? 15.779 -7.369 -25.378 1.00 52.84 103 THR A N 1
ATOM 839 C CA . THR A 1 103 ? 16.955 -6.881 -24.628 1.00 52.84 103 THR A CA 1
ATOM 840 C C . THR A 1 103 ? 17.273 -5.391 -24.831 1.00 52.84 103 THR A C 1
ATOM 842 O O . THR A 1 103 ? 17.783 -4.740 -23.921 1.00 52.84 103 THR A O 1
ATOM 845 N N . ASP A 1 104 ? 16.927 -4.823 -25.982 1.00 51.88 104 ASP A N 1
ATOM 846 C CA . ASP A 1 104 ? 17.055 -3.408 -26.358 1.00 51.88 104 ASP A CA 1
ATOM 847 C C . ASP A 1 104 ? 15.993 -2.487 -25.721 1.00 51.88 104 ASP A C 1
ATOM 849 O O . ASP A 1 104 ? 16.189 -1.273 -25.613 1.00 51.88 104 ASP A O 1
ATOM 853 N N . GLN A 1 105 ? 14.872 -3.040 -25.252 1.00 53.03 105 GLN A N 1
ATOM 854 C CA . GLN A 1 105 ? 13.799 -2.287 -24.598 1.00 53.03 105 GLN A CA 1
ATOM 855 C C . GLN A 1 105 ? 13.805 -2.373 -23.072 1.00 53.03 105 GLN A C 1
ATOM 857 O O . GLN A 1 105 ? 13.104 -1.571 -22.448 1.00 53.03 105 GLN A O 1
ATOM 862 N N . LYS A 1 106 ? 14.621 -3.266 -22.496 1.00 58.56 106 LYS A N 1
ATOM 863 C CA . LYS A 1 106 ? 14.750 -3.457 -21.046 1.00 58.56 106 LYS A CA 1
ATOM 864 C C . LYS A 1 106 ? 15.104 -2.145 -20.346 1.00 58.56 106 LYS A C 1
ATOM 866 O O . LYS A 1 106 ? 16.054 -1.447 -20.725 1.00 58.56 106 LYS A O 1
ATOM 871 N N . PHE A 1 107 ? 14.353 -1.820 -19.301 1.00 58.41 107 PHE A N 1
ATOM 872 C CA . PHE A 1 107 ? 14.523 -0.642 -18.463 1.00 58.41 107 PHE A CA 1
ATOM 873 C C . PHE A 1 107 ? 15.942 -0.569 -17.893 1.00 58.41 107 PHE A C 1
ATOM 875 O O . PHE A 1 107 ? 16.548 0.498 -17.936 1.00 58.41 107 PHE A O 1
ATOM 882 N N . TYR A 1 108 ? 16.523 -1.703 -17.482 1.00 59.59 108 TYR A N 1
ATOM 883 C CA . TYR A 1 108 ? 17.903 -1.775 -16.984 1.00 59.59 108 TYR A CA 1
ATOM 884 C C . TYR A 1 108 ? 18.935 -1.265 -18.004 1.00 59.59 108 TYR A C 1
ATOM 886 O O . TYR A 1 108 ? 19.787 -0.439 -17.674 1.00 59.59 108 TYR A O 1
ATOM 894 N N . ASN A 1 109 ? 18.829 -1.684 -19.269 1.00 59.75 109 ASN A N 1
ATOM 895 C CA . ASN A 1 109 ? 19.766 -1.274 -20.318 1.00 59.75 109 ASN A CA 1
ATOM 896 C C . ASN A 1 109 ? 19.591 0.204 -20.689 1.00 59.75 109 ASN A C 1
ATOM 898 O O . ASN A 1 109 ? 20.581 0.919 -20.864 1.00 59.75 109 ASN A O 1
ATOM 902 N N . LYS A 1 110 ? 18.346 0.699 -20.724 1.00 59.97 110 LYS A N 1
ATOM 903 C CA . LYS A 1 110 ? 18.060 2.130 -20.917 1.00 59.97 110 LYS A CA 1
ATOM 904 C C . LYS A 1 110 ? 18.554 2.978 -19.748 1.00 59.97 110 LYS A C 1
ATOM 906 O O . LYS A 1 110 ? 19.103 4.057 -19.979 1.00 59.97 110 LYS A O 1
ATOM 911 N N . LEU A 1 111 ? 18.403 2.505 -18.512 1.00 61.56 111 LEU A N 1
ATOM 912 C CA . LEU A 1 111 ? 18.879 3.189 -17.313 1.00 61.56 111 LEU A CA 1
ATOM 913 C C . LEU A 1 111 ? 20.409 3.251 -17.305 1.00 61.56 111 LEU A C 1
ATOM 915 O O . LEU A 1 111 ? 20.962 4.341 -17.190 1.00 61.56 111 LEU A O 1
ATOM 919 N N . LYS A 1 112 ? 21.092 2.127 -17.556 1.00 63.09 112 LYS A N 1
ATOM 920 C CA . LYS A 1 112 ? 22.559 2.048 -17.648 1.00 63.09 112 LYS A CA 1
ATOM 921 C C . LYS A 1 112 ? 23.117 2.939 -18.758 1.00 63.09 112 LYS A C 1
ATOM 923 O O . LYS A 1 112 ? 24.090 3.653 -18.532 1.00 63.09 112 LYS A O 1
ATOM 928 N N . HIS A 1 113 ? 22.483 2.957 -19.931 1.00 60.16 113 HIS A N 1
ATOM 929 C CA . HIS A 1 113 ? 22.877 3.839 -21.030 1.00 60.16 113 HIS A CA 1
ATOM 930 C C . HIS A 1 113 ? 22.679 5.319 -20.675 1.00 60.16 113 HIS A C 1
ATOM 932 O O . HIS A 1 113 ? 23.577 6.124 -20.891 1.00 60.16 113 HIS A O 1
ATOM 938 N N . THR A 1 114 ? 21.542 5.689 -20.076 1.00 59.53 114 THR A N 1
ATOM 939 C CA . THR A 1 114 ? 21.271 7.084 -19.677 1.00 59.53 114 THR A CA 1
ATOM 940 C C . THR A 1 114 ? 22.221 7.543 -18.571 1.00 59.53 114 THR A C 1
ATOM 942 O O . THR A 1 114 ? 22.737 8.655 -18.629 1.00 59.53 114 THR A O 1
ATOM 945 N N . PHE A 1 115 ? 22.501 6.679 -17.594 1.00 59.59 115 PHE A N 1
ATOM 946 C CA . PHE A 1 115 ? 23.433 6.961 -16.505 1.00 59.59 115 PHE A CA 1
ATOM 947 C C . PHE A 1 115 ? 24.864 7.128 -17.029 1.00 59.59 115 PHE A C 1
ATOM 949 O O . PHE A 1 115 ? 25.540 8.093 -16.683 1.00 59.59 115 PHE A O 1
ATOM 956 N N . LYS A 1 116 ? 25.293 6.255 -17.951 1.00 62.16 116 LYS A N 1
ATOM 957 C CA . LYS A 1 116 ? 26.591 6.362 -18.629 1.00 62.16 116 LYS A CA 1
ATOM 958 C C . LYS A 1 116 ? 26.684 7.639 -19.468 1.00 62.16 116 LYS A C 1
ATOM 960 O O . LYS A 1 116 ? 27.669 8.352 -19.365 1.00 62.16 116 LYS A O 1
ATOM 965 N N . VAL A 1 117 ? 25.650 7.985 -20.236 1.00 59.34 117 VAL A N 1
ATOM 966 C CA . VAL A 1 117 ? 25.607 9.234 -21.018 1.00 59.34 117 VAL A CA 1
ATOM 967 C C . VAL A 1 117 ? 25.629 10.466 -20.110 1.00 59.34 117 VAL A C 1
ATOM 969 O O . VAL A 1 117 ? 26.332 11.421 -20.416 1.00 59.34 117 VAL A O 1
ATOM 972 N N . TYR A 1 118 ? 24.932 10.455 -18.974 1.00 55.56 118 TYR A N 1
ATOM 973 C CA . TYR A 1 118 ? 24.955 11.570 -18.026 1.00 55.56 118 TYR A CA 1
ATOM 974 C C . TYR A 1 118 ? 26.311 11.764 -17.351 1.00 55.56 118 TYR A C 1
ATOM 976 O O . TYR A 1 118 ? 26.760 12.896 -17.194 1.00 55.56 118 TYR A O 1
ATOM 984 N N . PHE A 1 119 ? 26.962 10.666 -16.963 1.00 59.47 119 PHE A N 1
ATOM 985 C CA . PHE A 1 119 ? 28.254 10.716 -16.286 1.00 59.47 119 PHE A CA 1
ATOM 986 C C . PHE A 1 119 ? 29.418 10.949 -17.269 1.00 59.47 119 PHE A C 1
ATOM 988 O O . PHE A 1 119 ? 30.419 11.552 -16.897 1.00 59.47 119 PHE A O 1
ATOM 995 N N . SER A 1 120 ? 29.286 10.526 -18.535 1.00 56.34 120 SER A N 1
ATOM 996 C CA . SER A 1 120 ? 30.319 10.681 -19.573 1.00 56.34 120 SER A CA 1
ATOM 997 C C . SER A 1 120 ? 30.181 11.946 -20.434 1.00 56.34 120 SER A C 1
ATOM 999 O O . SER A 1 120 ? 31.173 12.387 -21.010 1.00 56.34 120 SER A O 1
ATOM 1001 N N . VAL A 1 121 ? 28.999 12.568 -20.545 1.00 51.22 121 VAL A N 1
ATOM 1002 C CA . VAL A 1 121 ? 28.804 13.776 -21.369 1.00 51.22 121 VAL A CA 1
ATOM 1003 C C . VAL A 1 121 ? 28.801 15.030 -20.493 1.00 51.22 121 VAL A C 1
ATOM 1005 O O . VAL A 1 121 ? 27.820 15.370 -19.841 1.00 51.22 121 VAL A O 1
ATOM 1008 N N . LYS A 1 122 ? 29.894 15.798 -20.575 1.00 47.91 122 LYS A N 1
ATOM 1009 C CA . LYS A 1 122 ? 30.126 17.106 -19.922 1.00 47.91 122 LYS A CA 1
ATOM 1010 C C . LYS A 1 122 ? 29.109 18.211 -20.305 1.00 47.91 122 LYS A C 1
ATOM 1012 O O . LYS A 1 122 ? 29.199 19.330 -19.807 1.00 47.91 122 LYS A O 1
ATOM 1017 N N . ARG A 1 123 ? 28.127 17.930 -21.177 1.00 47.00 123 ARG A N 1
ATOM 1018 C CA . ARG A 1 123 ? 27.057 18.855 -21.598 1.00 47.00 123 ARG A CA 1
ATOM 1019 C C . ARG A 1 123 ? 25.789 18.642 -20.757 1.00 47.00 123 ARG A C 1
ATOM 1021 O O . ARG A 1 123 ? 24.904 17.857 -21.094 1.00 47.00 123 ARG A O 1
ATOM 1028 N N . LYS A 1 124 ? 25.706 19.391 -19.653 1.00 49.75 124 LYS A N 1
ATOM 1029 C CA . LYS A 1 124 ? 24.522 19.533 -18.785 1.00 49.75 124 LYS A CA 1
ATOM 1030 C C . LYS A 1 124 ? 23.410 20.335 -19.486 1.00 49.75 124 LYS A C 1
ATOM 1032 O O . LYS A 1 124 ? 23.121 21.460 -19.092 1.00 49.75 124 LYS A O 1
ATOM 1037 N N . THR A 1 125 ? 22.758 19.788 -20.507 1.00 57.34 125 THR A N 1
ATOM 1038 C CA . THR A 1 125 ? 21.541 20.404 -21.071 1.00 57.34 125 THR A CA 1
ATOM 1039 C C . THR A 1 125 ? 20.355 20.175 -20.122 1.00 57.34 125 THR A C 1
ATOM 1041 O O . THR A 1 125 ? 20.223 19.096 -19.539 1.00 57.34 125 THR A O 1
ATOM 1044 N N . SER A 1 126 ? 19.470 21.165 -19.951 1.00 56.03 126 SER A N 1
ATOM 1045 C CA . SER A 1 126 ? 18.303 21.091 -19.045 1.00 56.03 126 SER A CA 1
ATOM 1046 C C . SER A 1 126 ? 17.369 19.904 -19.336 1.00 56.03 126 SER A C 1
ATOM 1048 O O . SER A 1 126 ? 16.781 19.344 -18.412 1.00 56.03 126 SER A O 1
ATOM 1050 N N . ALA A 1 127 ? 17.292 19.470 -20.598 1.00 58.50 127 ALA A N 1
ATOM 1051 C CA . ALA A 1 127 ? 16.519 18.307 -21.033 1.00 58.50 127 ALA A CA 1
ATOM 1052 C C . ALA A 1 127 ? 17.026 16.977 -20.437 1.00 58.50 127 ALA A C 1
ATOM 1054 O O . ALA A 1 127 ? 16.222 16.157 -19.999 1.00 58.50 127 ALA A O 1
ATOM 1055 N N . ASN A 1 128 ? 18.348 16.791 -20.333 1.00 62.38 128 ASN A N 1
ATOM 1056 C CA . ASN A 1 128 ? 18.941 15.550 -19.817 1.00 62.38 128 ASN A CA 1
ATOM 1057 C C . ASN A 1 128 ? 18.748 15.411 -18.298 1.00 62.38 128 ASN A C 1
ATOM 1059 O O . ASN A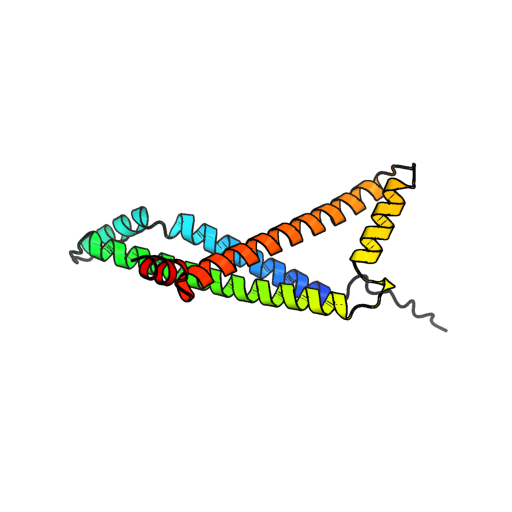 1 128 ? 18.558 14.306 -17.799 1.00 62.38 128 ASN A O 1
ATOM 1063 N N . LYS A 1 129 ? 18.741 16.532 -17.560 1.00 66.69 129 LYS A N 1
ATOM 1064 C CA . LYS A 1 129 ? 18.472 16.534 -16.111 1.00 66.69 129 LYS A CA 1
ATOM 1065 C C . LYS A 1 129 ? 17.045 16.077 -15.797 1.00 66.69 129 LYS A C 1
ATOM 1067 O O . LYS A 1 129 ? 16.851 15.293 -14.874 1.00 66.69 129 LYS A O 1
ATOM 1072 N N . LYS A 1 130 ? 16.059 16.547 -16.573 1.00 74.31 130 LYS A N 1
ATOM 1073 C CA . LYS A 1 130 ? 14.644 16.179 -16.397 1.00 74.31 130 LYS A CA 1
ATOM 1074 C C . LYS A 1 130 ? 14.411 14.689 -16.645 1.00 74.31 130 LYS A C 1
ATOM 1076 O O . LYS A 1 130 ? 13.755 14.043 -15.838 1.00 74.31 130 LYS A O 1
ATOM 1081 N N . ASP A 1 131 ? 14.987 14.140 -17.714 1.00 73.31 131 ASP A N 1
ATOM 1082 C CA . ASP A 1 131 ? 14.851 12.715 -18.045 1.00 73.31 131 ASP A CA 1
ATOM 1083 C C . ASP A 1 131 ? 15.451 11.799 -16.960 1.00 73.31 131 ASP A C 1
ATOM 1085 O O . ASP A 1 131 ? 14.863 10.782 -16.594 1.00 73.31 131 ASP A O 1
ATOM 1089 N N . LEU A 1 132 ? 16.584 12.191 -16.372 1.00 72.75 132 LEU A N 1
ATOM 1090 C CA . LEU A 1 132 ? 17.177 11.465 -15.245 1.00 72.75 132 LEU A CA 1
ATOM 1091 C C . LEU A 1 132 ? 16.356 11.568 -13.972 1.00 72.75 132 LEU A C 1
ATOM 1093 O O . LEU A 1 132 ? 16.199 10.561 -13.293 1.00 72.75 132 LEU A O 1
ATOM 1097 N N . LEU A 1 133 ? 15.826 12.753 -13.658 1.00 78.81 133 LEU A N 1
ATOM 1098 C CA . LEU A 1 133 ? 14.974 12.945 -12.487 1.00 78.81 133 LEU A CA 1
ATOM 1099 C C . LEU A 1 133 ? 13.730 12.058 -12.588 1.00 78.81 133 LEU A C 1
ATOM 1101 O O . LEU A 1 133 ? 13.420 11.351 -11.638 1.00 78.81 133 LEU A O 1
ATOM 1105 N N . ILE A 1 134 ? 13.080 12.006 -13.755 1.00 80.00 134 ILE A N 1
ATOM 1106 C CA . ILE A 1 134 ? 11.922 11.131 -13.990 1.00 80.00 134 ILE A CA 1
ATOM 1107 C C . ILE A 1 134 ? 12.297 9.659 -13.777 1.00 80.00 134 ILE A C 1
ATOM 1109 O O . ILE A 1 134 ? 11.579 8.937 -13.092 1.00 80.00 134 ILE A O 1
ATOM 1113 N N . LYS A 1 135 ? 13.432 9.204 -14.325 1.00 77.06 135 LYS A N 1
ATOM 1114 C CA . LYS A 1 135 ? 13.897 7.814 -14.165 1.00 77.06 135 LYS A CA 1
ATOM 1115 C C . LYS A 1 135 ? 14.286 7.482 -12.724 1.00 77.06 135 LYS A C 1
ATOM 1117 O O . LYS A 1 135 ? 14.007 6.375 -12.272 1.00 77.06 135 LYS A O 1
ATOM 1122 N N . LEU A 1 136 ? 14.901 8.424 -12.009 1.00 78.31 136 LEU A N 1
ATOM 1123 C CA . LEU A 1 136 ? 15.251 8.282 -10.597 1.00 78.31 136 LEU A CA 1
ATOM 1124 C C . LEU A 1 136 ? 13.996 8.228 -9.723 1.00 78.31 136 LEU A C 1
ATOM 1126 O O . LEU A 1 136 ? 13.894 7.354 -8.872 1.00 78.31 136 LEU A O 1
ATOM 1130 N N . LEU A 1 137 ? 13.029 9.116 -9.965 1.00 82.56 137 LEU A N 1
ATOM 1131 C CA . LEU A 1 137 ? 11.746 9.121 -9.268 1.00 82.56 137 LEU A CA 1
ATOM 1132 C C . LEU A 1 137 ? 10.985 7.817 -9.515 1.00 82.56 137 LEU A C 1
ATOM 1134 O O . LEU A 1 137 ? 10.434 7.249 -8.581 1.00 82.56 137 LEU A O 1
ATOM 1138 N N . TYR A 1 138 ? 11.008 7.312 -10.751 1.00 81.19 138 TYR A N 1
ATOM 1139 C CA . TYR A 1 138 ? 10.450 6.006 -11.085 1.00 81.19 138 TYR A CA 1
ATOM 1140 C C . TYR A 1 138 ? 11.141 4.908 -10.268 1.00 81.19 138 TYR A C 1
ATOM 1142 O O . TYR A 1 138 ? 10.466 4.159 -9.577 1.00 81.19 138 TYR A O 1
ATOM 1150 N N . LEU A 1 139 ? 12.477 4.852 -10.261 1.00 80.75 139 LEU A N 1
ATOM 1151 C CA . LEU A 1 139 ? 13.225 3.869 -9.470 1.00 80.75 139 LEU A CA 1
ATOM 115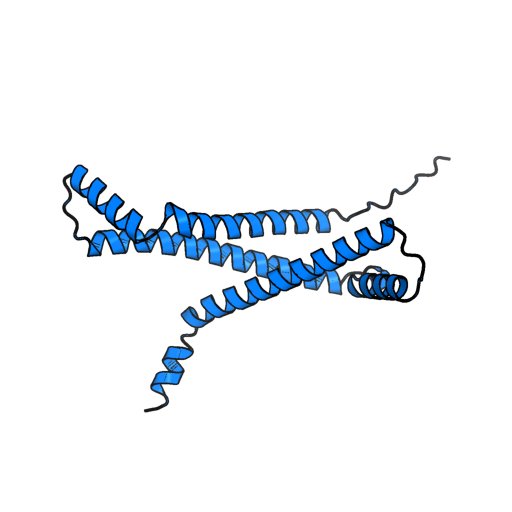2 C C . LEU A 1 139 ? 12.875 3.934 -7.975 1.00 80.75 139 LEU A C 1
ATOM 1154 O O . LEU A 1 139 ? 12.613 2.899 -7.370 1.00 80.75 139 LEU A O 1
ATOM 1158 N N . LEU A 1 140 ? 12.836 5.139 -7.403 1.00 85.06 140 LEU A N 1
ATOM 1159 C CA . LEU A 1 140 ? 12.468 5.362 -6.007 1.00 85.06 140 LEU A CA 1
ATOM 1160 C C . LEU A 1 140 ? 11.040 4.882 -5.728 1.00 85.06 140 LEU A C 1
ATOM 1162 O O . LEU A 1 140 ? 10.818 4.175 -4.752 1.00 85.06 140 LEU A O 1
ATOM 1166 N N . PHE A 1 141 ? 10.091 5.203 -6.606 1.00 84.25 141 PHE A N 1
ATOM 1167 C CA . PHE A 1 141 ?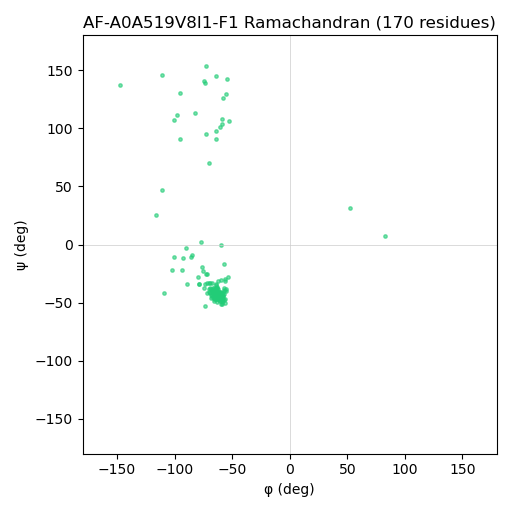 8.701 4.766 -6.497 1.00 84.25 141 PHE A CA 1
ATOM 1168 C C . PHE A 1 141 ? 8.568 3.235 -6.493 1.00 84.25 141 PHE A C 1
ATOM 1170 O O . PHE A 1 141 ? 7.886 2.691 -5.630 1.00 84.25 141 PHE A O 1
ATOM 1177 N N . TYR A 1 142 ? 9.266 2.519 -7.385 1.00 82.31 142 TYR A N 1
ATOM 1178 C CA . TYR A 1 142 ? 9.275 1.047 -7.355 1.00 82.31 142 TYR A CA 1
ATOM 1179 C C . TYR A 1 142 ? 9.991 0.481 -6.132 1.00 82.31 142 TYR A C 1
ATOM 1181 O O . TYR A 1 142 ? 9.582 -0.563 -5.634 1.00 82.31 142 TYR A O 1
ATOM 1189 N N . GLY A 1 143 ? 11.032 1.157 -5.642 1.00 85.50 143 GLY A N 1
ATOM 1190 C CA . GLY A 1 143 ? 11.698 0.788 -4.395 1.00 85.50 143 GLY A CA 1
ATOM 1191 C C . GLY A 1 143 ? 10.748 0.873 -3.200 1.00 85.50 143 GLY A C 1
ATOM 1192 O O . GLY A 1 143 ? 10.635 -0.083 -2.442 1.00 85.50 143 GLY A O 1
ATOM 1193 N N . LEU A 1 144 ? 10.008 1.978 -3.074 1.00 87.38 144 LEU A N 1
ATOM 1194 C CA . LEU A 1 144 ? 8.997 2.146 -2.028 1.00 87.38 144 LEU A CA 1
ATOM 1195 C C . LEU A 1 144 ? 7.865 1.126 -2.155 1.00 87.38 144 LEU A C 1
ATOM 1197 O O . LEU A 1 144 ? 7.484 0.531 -1.153 1.00 87.38 144 LEU A O 1
ATOM 1201 N N . LEU A 1 145 ? 7.363 0.879 -3.369 1.00 85.75 145 LEU A N 1
ATOM 1202 C CA . LEU A 1 145 ? 6.346 -0.150 -3.599 1.00 85.75 145 LEU A CA 1
ATOM 1203 C C . LEU A 1 145 ? 6.824 -1.540 -3.187 1.00 85.75 145 LEU A C 1
ATOM 1205 O O . LEU A 1 145 ? 6.064 -2.288 -2.581 1.00 85.75 145 LEU A O 1
ATOM 1209 N N . PHE A 1 146 ? 8.078 -1.878 -3.490 1.00 86.62 146 PHE A N 1
ATOM 1210 C CA . PHE A 1 146 ? 8.666 -3.144 -3.074 1.00 86.62 146 PHE A CA 1
ATOM 1211 C C . PHE A 1 146 ? 8.743 -3.254 -1.549 1.00 86.62 146 PHE A C 1
ATOM 1213 O O . PHE A 1 146 ? 8.335 -4.273 -1.000 1.00 86.62 146 PHE A O 1
ATOM 1220 N N . VAL A 1 147 ? 9.214 -2.205 -0.865 1.00 89.12 147 VAL A N 1
ATOM 1221 C CA . VAL A 1 147 ? 9.262 -2.176 0.604 1.00 89.12 147 VAL A CA 1
ATOM 1222 C C . VAL A 1 147 ? 7.859 -2.318 1.185 1.00 89.12 147 VAL A C 1
ATOM 1224 O O . VAL A 1 147 ? 7.664 -3.182 2.024 1.00 89.12 147 VAL A O 1
ATOM 1227 N N . MET A 1 148 ? 6.881 -1.552 0.697 1.00 87.50 148 MET A N 1
ATOM 1228 C CA . MET A 1 148 ? 5.489 -1.602 1.159 1.00 87.50 148 MET A CA 1
ATOM 1229 C C . MET A 1 148 ? 4.869 -2.994 0.985 1.00 87.50 148 MET A C 1
ATOM 1231 O O . MET A 1 148 ? 4.229 -3.507 1.901 1.00 87.50 148 MET A O 1
ATOM 1235 N N . ALA A 1 149 ? 5.092 -3.623 -0.172 1.00 86.50 149 ALA A N 1
ATOM 1236 C CA . ALA A 1 149 ? 4.647 -4.984 -0.444 1.00 86.50 149 ALA A CA 1
ATOM 1237 C C . ALA A 1 149 ? 5.315 -6.002 0.491 1.00 86.50 149 ALA A C 1
ATOM 1239 O O . ALA A 1 149 ? 4.629 -6.847 1.059 1.00 86.50 149 ALA A O 1
ATOM 1240 N N . ALA A 1 150 ? 6.634 -5.902 0.683 1.00 86.94 150 ALA A N 1
ATOM 1241 C CA . ALA A 1 150 ? 7.383 -6.786 1.569 1.00 86.94 150 ALA A CA 1
ATOM 1242 C C . ALA A 1 150 ? 6.942 -6.626 3.029 1.00 86.94 150 ALA A C 1
ATOM 1244 O O . ALA A 1 150 ? 6.669 -7.618 3.693 1.00 86.94 150 ALA A O 1
ATOM 1245 N N . THR A 1 151 ? 6.808 -5.39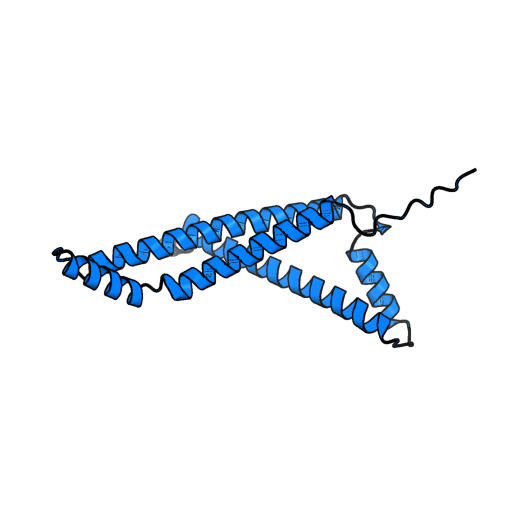2 3.522 1.00 89.12 151 THR A N 1
ATOM 1246 C CA . THR A 1 151 ? 6.367 -5.128 4.895 1.00 89.12 151 THR A CA 1
ATOM 1247 C C . THR A 1 151 ? 4.926 -5.566 5.125 1.00 89.12 151 THR A C 1
ATOM 1249 O O . THR A 1 151 ? 4.652 -6.191 6.143 1.00 89.12 151 THR A O 1
ATOM 1252 N N . GLY A 1 152 ? 4.009 -5.294 4.188 1.00 86.31 152 GLY A N 1
ATOM 1253 C CA . GLY A 1 152 ? 2.609 -5.715 4.314 1.00 86.31 152 GLY A CA 1
ATOM 1254 C C . GLY A 1 152 ? 2.463 -7.236 4.312 1.00 86.31 152 GLY A C 1
ATOM 1255 O O . GLY A 1 152 ? 1.737 -7.798 5.128 1.00 86.31 152 GLY A O 1
ATOM 1256 N N . MET A 1 153 ? 3.227 -7.911 3.451 1.00 85.50 153 MET A N 1
ATOM 1257 C CA . MET A 1 153 ? 3.301 -9.367 3.413 1.00 85.50 153 MET A CA 1
ATOM 1258 C C . MET A 1 153 ? 3.874 -9.939 4.718 1.00 85.50 153 MET A C 1
ATOM 1260 O O . MET A 1 153 ? 3.299 -10.880 5.255 1.00 85.50 153 MET A O 1
ATOM 1264 N N . SER A 1 154 ? 4.940 -9.348 5.269 1.00 84.12 154 SER A N 1
ATOM 1265 C CA . SER A 1 154 ? 5.508 -9.765 6.558 1.00 84.12 154 SER A CA 1
ATOM 1266 C C . SER A 1 154 ? 4.524 -9.620 7.717 1.00 84.12 154 SER A C 1
ATOM 1268 O O . SER A 1 154 ? 4.430 -10.536 8.523 1.00 84.12 154 SER A O 1
ATOM 1270 N N . ILE A 1 155 ? 3.775 -8.512 7.796 1.00 85.00 155 ILE A N 1
ATOM 1271 C CA . ILE A 1 155 ? 2.770 -8.311 8.855 1.00 85.00 155 ILE A CA 1
ATOM 1272 C C . ILE A 1 155 ? 1.681 -9.381 8.755 1.00 85.00 155 ILE A C 1
ATOM 1274 O O . ILE A 1 155 ? 1.360 -10.023 9.751 1.00 85.00 155 ILE A O 1
ATOM 1278 N N . LYS A 1 156 ? 1.150 -9.628 7.549 1.00 80.44 156 LYS A N 1
ATOM 1279 C CA . LYS A 1 156 ? 0.070 -10.605 7.386 1.00 80.44 156 LYS A CA 1
ATOM 1280 C C . LYS A 1 156 ? 0.527 -12.037 7.659 1.00 80.44 156 LYS A C 1
ATOM 1282 O O . LYS A 1 156 ? -0.178 -12.800 8.308 1.00 80.44 156 LYS A O 1
ATOM 1287 N N . PHE A 1 157 ? 1.720 -12.398 7.197 1.00 78.38 157 PHE A N 1
ATOM 1288 C CA . PHE A 1 157 ? 2.269 -13.727 7.440 1.00 78.38 157 PHE A CA 1
ATOM 1289 C C . PHE A 1 157 ? 2.734 -13.942 8.882 1.00 78.38 157 PHE A C 1
ATOM 1291 O O . PHE A 1 157 ? 2.732 -15.087 9.321 1.00 78.38 157 PHE A O 1
ATOM 1298 N N . ASP A 1 158 ? 3.095 -12.902 9.635 1.00 71.06 158 ASP A N 1
ATOM 1299 C CA . ASP A 1 158 ? 3.373 -13.051 11.070 1.00 71.06 158 ASP A CA 1
ATOM 1300 C C . ASP A 1 158 ? 2.097 -13.405 11.855 1.00 71.06 158 ASP A C 1
ATOM 1302 O O . ASP A 1 158 ? 2.122 -14.309 12.693 1.00 71.06 158 ASP A O 1
ATOM 1306 N N . GLU A 1 159 ? 0.958 -12.789 11.514 1.00 66.06 159 GLU A N 1
ATOM 1307 C CA . GLU A 1 159 ? -0.353 -13.178 12.058 1.00 66.06 159 GLU A CA 1
ATOM 1308 C C . GLU A 1 159 ? -0.718 -14.628 11.706 1.00 66.06 159 GLU A C 1
ATOM 1310 O O . GLU A 1 159 ? -1.258 -15.356 12.539 1.00 66.06 159 GLU A O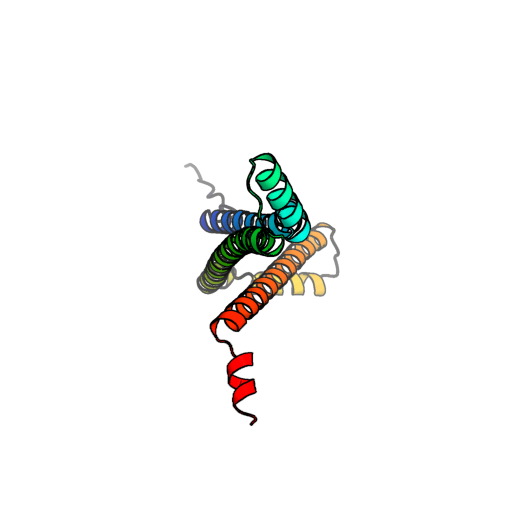 1
ATOM 1315 N N . GLU A 1 160 ? -0.422 -15.052 10.475 1.00 62.31 160 GLU A N 1
ATOM 1316 C CA . GLU A 1 160 ? -0.924 -16.308 9.911 1.00 62.31 160 GLU A CA 1
ATOM 1317 C C . GLU A 1 160 ? -0.021 -17.516 10.203 1.00 62.31 160 GLU A C 1
ATOM 1319 O O . GLU A 1 160 ? -0.513 -18.621 10.432 1.00 62.31 160 GLU A O 1
ATOM 1324 N N . PHE A 1 161 ? 1.300 -17.321 10.268 1.00 55.59 161 PHE A N 1
ATOM 1325 C CA . PHE A 1 161 ? 2.251 -18.372 10.639 1.00 55.59 161 PHE A CA 1
ATOM 1326 C C . PHE A 1 161 ? 2.576 -18.405 12.135 1.00 55.59 161 PHE A C 1
ATOM 1328 O O . PHE A 1 161 ? 3.186 -19.375 12.586 1.00 55.59 161 PHE A O 1
ATOM 1335 N N . GLY A 1 162 ? 2.195 -17.386 12.918 1.00 55.88 162 GLY A N 1
ATOM 1336 C CA . GLY A 1 162 ? 2.395 -17.368 14.369 1.00 55.88 162 GLY A CA 1
ATOM 1337 C C . GLY A 1 162 ? 3.842 -17.652 14.786 1.00 55.88 162 GLY A C 1
ATOM 1338 O O . GLY A 1 162 ? 4.069 -18.262 15.832 1.00 55.88 162 GLY A O 1
ATOM 1339 N N . ILE A 1 163 ? 4.820 -17.253 13.964 1.00 53.78 163 ILE A N 1
ATOM 1340 C CA . ILE A 1 163 ? 6.233 -17.649 14.091 1.00 53.78 163 ILE A CA 1
ATOM 1341 C C . ILE A 1 163 ? 6.799 -17.197 15.448 1.00 53.78 163 ILE A C 1
ATOM 1343 O O . ILE A 1 163 ? 7.610 -17.894 16.058 1.00 53.78 163 ILE A O 1
ATOM 1347 N N . SER A 1 164 ? 6.299 -16.087 15.995 1.00 53.72 164 SER A N 1
ATOM 1348 C CA . SER A 1 164 ? 6.621 -15.634 17.355 1.00 53.72 164 SER A CA 1
ATOM 1349 C C . SER A 1 164 ? 6.031 -16.527 18.465 1.00 53.72 164 SER A C 1
ATOM 1351 O O . SER A 1 164 ? 6.656 -16.731 19.512 1.00 53.72 164 SER A O 1
ATOM 1353 N N . LYS A 1 165 ? 4.855 -17.123 18.245 1.00 54.00 165 LYS A N 1
ATOM 1354 C CA . LYS A 1 165 ? 4.145 -17.972 19.216 1.00 54.00 165 LYS A CA 1
ATOM 1355 C C . LYS A 1 165 ? 4.717 -19.391 19.288 1.00 54.00 165 LYS A C 1
ATOM 1357 O O . LYS A 1 165 ? 4.767 -19.964 20.372 1.00 54.00 165 LYS A O 1
ATOM 1362 N N . SER A 1 166 ? 5.196 -19.951 18.176 1.00 53.03 166 SER A N 1
ATOM 1363 C CA . SER A 1 166 ? 5.823 -21.283 18.169 1.00 53.03 166 SER A CA 1
ATOM 1364 C C . SER A 1 166 ? 7.270 -21.271 18.676 1.00 53.03 166 SER A C 1
ATOM 1366 O O . SER A 1 166 ? 7.690 -22.216 19.340 1.00 53.03 166 SER A O 1
ATOM 1368 N N . ILE A 1 167 ? 8.035 -20.201 18.422 1.00 56.97 167 ILE A N 1
ATOM 1369 C CA . ILE A 1 167 ? 9.431 -20.091 18.883 1.00 56.97 167 ILE A CA 1
ATOM 1370 C C . ILE A 1 167 ? 9.503 -19.822 20.396 1.00 56.97 167 ILE A C 1
ATOM 1372 O O . ILE A 1 167 ? 10.387 -20.348 21.070 1.00 56.97 167 ILE A O 1
ATOM 1376 N N . SER A 1 168 ? 8.550 -19.075 20.963 1.00 55.50 168 SER A N 1
ATOM 1377 C CA . SER A 1 168 ? 8.521 -18.764 22.404 1.00 55.50 168 SER A CA 1
ATOM 1378 C C . SER A 1 168 ? 8.153 -19.952 23.304 1.00 55.50 168 SER A C 1
ATOM 1380 O O . SER A 1 168 ? 8.585 -19.993 24.454 1.00 55.50 168 SER A O 1
ATOM 1382 N N . HIS A 1 169 ? 7.426 -20.952 22.794 1.00 52.50 169 HIS A N 1
ATOM 1383 C CA . HIS A 1 169 ? 7.118 -22.175 23.547 1.00 52.50 169 HIS A CA 1
ATOM 1384 C C . HIS A 1 169 ? 8.204 -23.262 23.465 1.00 52.50 169 HIS A C 1
ATOM 1386 O O . HIS A 1 169 ? 8.151 -24.210 24.243 1.00 52.50 169 HIS A O 1
ATOM 1392 N N . SER A 1 170 ? 9.196 -23.128 22.576 1.00 54.78 170 SER A N 1
ATOM 1393 C CA . SER A 1 170 ? 10.285 -24.108 22.417 1.00 54.78 170 SER A CA 1
ATOM 1394 C C . SER A 1 170 ? 11.514 -23.829 23.299 1.00 54.78 170 SER A C 1
ATOM 1396 O O . SER A 1 170 ? 12.461 -24.613 23.275 1.00 54.78 170 SER A O 1
ATOM 1398 N N . ILE A 1 171 ? 11.524 -22.728 24.060 1.00 52.75 171 ILE A N 1
ATOM 1399 C CA . ILE A 1 171 ? 12.610 -22.361 24.990 1.00 52.75 171 ILE A CA 1
ATOM 1400 C C . ILE A 1 171 ? 12.115 -22.487 26.440 1.00 52.75 171 ILE A C 1
ATOM 1402 O O . ILE A 1 171 ? 12.282 -21.580 27.255 1.00 52.75 171 ILE A O 1
ATOM 1406 N N . LYS A 1 172 ? 11.460 -23.601 26.770 1.00 39.69 172 LYS A N 1
ATOM 1407 C CA . LYS A 1 172 ? 11.162 -23.947 28.159 1.00 39.69 172 LYS A CA 1
ATOM 1408 C C . LYS A 1 172 ? 11.642 -25.348 28.485 1.00 39.69 172 LYS A C 1
ATOM 1410 O O . LYS A 1 172 ? 11.413 -26.241 27.644 1.00 39.69 172 LYS A O 1
#

Secondary structure (DSSP, 8-state):
---------SS-HHHHHHHHHHHHHHHHHHHHHHHHHHH--HHHHHHHHHHHHHHTT----HHHHHHHHHHHHHHHHHHHHHHHHHHHHHHHHHHHHHHHS-TTT-HHHHHHHHHHHHHH-----HHHHHHHHHHHHHHHHHHHHHHHHHHHHHHHHHHHH-HHHHHHTS--